Protein AF-A0A1H9Y209-F1 (afdb_monomer_lite)

pLDDT: mean 76.41, std 13.0, range [49.03, 95.56]

InterPro domains:
  IPR000983 General secretion pathway protein G-type pilin [PR00813] (13-38)
  IPR000983 General secretion pathway protein G-type pilin [PR00813] (49-67)
  IPR012902 Prokaryotic N-terminal methylation site [PF07963] (9-33)
  IPR012902 Prokaryotic N-terminal methylation site [PS00409] (12-32)
  IPR012902 Prokaryotic N-terminal methylation site [TIGR02532] (13-34)
  IPR045584 Pilin-like [SSF54523] (14-129)

Radius of gyration: 30.45 Å; chains: 1; bounding box: 46×34×108 Å

Foldseek 3Di:
DPPPVVVVPPPPDDDPVNVVVVVVVVVVCVVPPDDPCPPVVLVVVVVVLLVLLLLLLVVLLVCCVVCLQCSPPQCQPQPQWLVCVCCGPPDGSVSSVVCVVSPFTWRGKDWADDPDPRSPIKIWTWTDDPSDQWIWIRINSDIDIDGHD

Seque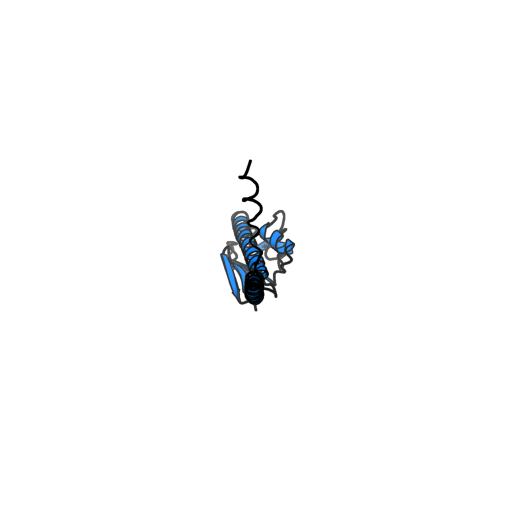nce (149 aa):
MKKIRDILKRNEGFTLIELLIVIVIIGVLAAIAVPNIAGLGDSADFEAVRANARTLAVELEAYKASNSSDYNTSIVGTLNTINALANYGNHTFSGAKALQDQGYGTTSITWETDTDSNNTGNYTITISDSNFDEDIVIQNGSVTTTTSS

Secondary structure (DSSP, 8-state):
--SSTTGGG---PPPHHHHHHHHHHHHHHHHH-----TTHHHHHHHHHHHHHHHHHHHHHHHHHHH-TTTHHHHSTTT-SSHHHHHEETTEE-HHHHHHHHTT----EEEEE--SSSS---EEEEEE--TT-SEEEEEETTEEEEEE--

Structure (mmCIF, N/CA/C/O backbone):
data_AF-A0A1H9Y209-F1
#
_entry.id   AF-A0A1H9Y209-F1
#
loop_
_atom_site.group_PDB
_atom_site.id
_atom_site.type_symbol
_atom_site.label_atom_id
_atom_site.label_alt_id
_atom_site.label_comp_id
_atom_site.label_asym_id
_atom_site.label_entity_id
_atom_site.label_seq_id
_atom_site.pdbx_PDB_ins_code
_atom_site.Cartn_x
_atom_site.Cartn_y
_atom_site.Cartn_z
_atom_site.occupancy
_atom_site.B_iso_or_equiv
_atom_site.auth_seq_id
_atom_site.auth_comp_id
_atom_site.auth_asym_id
_atom_site.auth_atom_id
_atom_site.pdbx_PDB_model_num
ATOM 1 N N . MET A 1 1 ? -3.465 22.563 75.848 1.00 52.84 1 MET A N 1
ATOM 2 C CA . MET A 1 1 ? -3.448 21.690 74.648 1.00 52.84 1 MET A CA 1
ATOM 3 C C . MET A 1 1 ? -4.864 21.190 74.329 1.00 52.84 1 MET A C 1
ATOM 5 O O . MET A 1 1 ? -5.236 20.093 74.728 1.00 52.84 1 MET A O 1
ATOM 9 N N . LYS A 1 2 ? -5.704 22.013 73.681 1.00 56.50 2 LYS A N 1
ATOM 10 C CA . LYS A 1 2 ? -7.123 21.677 73.409 1.00 56.50 2 LYS A CA 1
ATOM 11 C C . LYS A 1 2 ? -7.476 21.626 71.911 1.00 56.50 2 LYS A C 1
ATOM 13 O O . LYS A 1 2 ? -8.559 21.184 71.580 1.00 56.50 2 LYS A O 1
ATOM 18 N N . LYS A 1 3 ? -6.539 21.995 71.024 1.00 60.75 3 LYS A N 1
ATOM 19 C CA . LYS A 1 3 ? -6.759 22.176 69.574 1.00 60.75 3 LYS A CA 1
ATOM 20 C C . LYS A 1 3 ? -6.607 20.920 68.697 1.00 60.75 3 LYS A C 1
ATOM 22 O O . LYS A 1 3 ? -6.996 20.962 67.543 1.00 60.75 3 LYS A O 1
ATOM 27 N N . ILE A 1 4 ? -6.059 19.814 69.211 1.00 65.25 4 ILE A N 1
ATOM 28 C CA . ILE A 1 4 ? -5.803 18.601 68.398 1.00 65.25 4 ILE A CA 1
ATOM 29 C C . ILE A 1 4 ? -7.038 17.684 68.327 1.00 65.25 4 ILE A C 1
ATOM 31 O O . ILE A 1 4 ? -7.245 16.985 67.341 1.00 65.25 4 ILE A O 1
ATOM 35 N N . ARG A 1 5 ? -7.906 17.717 69.347 1.00 65.44 5 ARG A N 1
ATOM 36 C CA . ARG A 1 5 ? -9.083 16.834 69.440 1.00 65.44 5 ARG A CA 1
ATOM 37 C C . ARG A 1 5 ? -10.229 17.212 68.498 1.00 65.44 5 ARG A C 1
ATOM 39 O O . ARG A 1 5 ? -11.071 16.363 68.228 1.00 65.44 5 ARG A O 1
ATOM 46 N N . ASP A 1 6 ? -10.224 18.432 67.970 1.00 64.50 6 ASP A N 1
ATOM 47 C CA . ASP A 1 6 ? -11.270 18.912 67.061 1.00 64.50 6 ASP A CA 1
ATOM 48 C C . ASP A 1 6 ? -10.997 18.534 65.594 1.00 64.50 6 ASP A C 1
ATOM 50 O O . ASP A 1 6 ? -11.927 18.453 64.798 1.00 64.50 6 ASP A O 1
ATOM 54 N N . ILE A 1 7 ? -9.747 18.202 65.242 1.00 66.12 7 ILE A N 1
ATOM 55 C CA . ILE A 1 7 ? -9.360 17.778 63.882 1.00 66.12 7 ILE A CA 1
ATOM 56 C C . ILE A 1 7 ? -9.788 16.321 63.612 1.00 66.12 7 ILE A C 1
ATOM 58 O O . ILE A 1 7 ? -10.129 15.967 62.490 1.00 66.12 7 ILE A O 1
ATOM 62 N N . LEU A 1 8 ? -9.858 15.486 64.655 1.00 65.44 8 LEU A N 1
ATOM 63 C CA . LEU A 1 8 ? -10.201 14.056 64.571 1.00 65.44 8 LEU A CA 1
ATOM 64 C C . LEU A 1 8 ? -11.716 13.768 64.526 1.00 65.44 8 LEU A C 1
ATOM 66 O O . LEU A 1 8 ? -12.116 12.610 64.462 1.00 65.44 8 LEU A O 1
ATOM 70 N N . LYS A 1 9 ? -12.570 14.799 64.589 1.00 62.38 9 LYS A N 1
ATOM 71 C CA . LYS A 1 9 ? -14.041 14.662 64.615 1.00 62.38 9 LYS A CA 1
ATOM 72 C C . LYS A 1 9 ? -14.736 14.978 63.287 1.00 62.38 9 LYS A C 1
ATOM 74 O O . LYS A 1 9 ? -15.962 15.004 63.240 1.00 62.38 9 LYS A O 1
ATOM 79 N N . ARG A 1 10 ? -13.978 15.173 62.208 1.00 64.25 10 ARG A N 1
ATOM 80 C CA . ARG A 1 10 ? 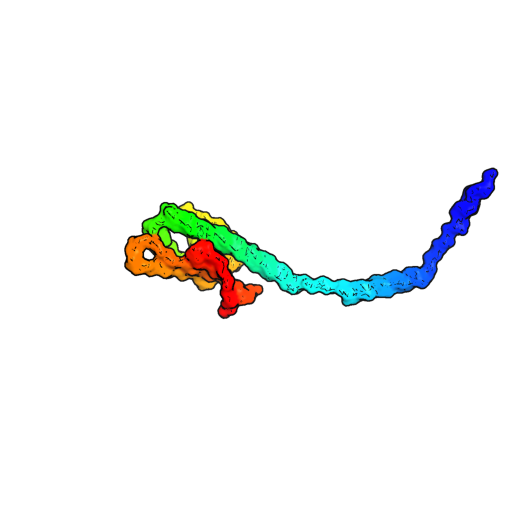-14.491 15.336 60.839 1.00 64.25 10 ARG A CA 1
ATOM 81 C C . ARG A 1 1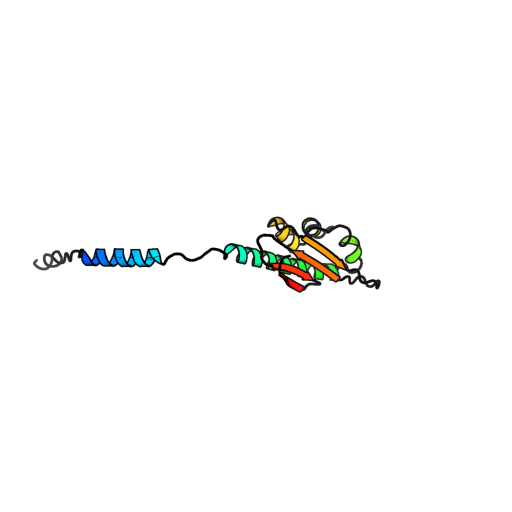0 ? -14.323 14.035 60.043 1.00 64.25 10 ARG A C 1
ATOM 83 O O . ARG A 1 10 ? -13.684 14.008 59.004 1.00 64.25 10 ARG A O 1
ATOM 90 N N . ASN A 1 11 ? -14.886 12.939 60.551 1.00 64.94 11 ASN A N 1
ATOM 91 C CA . ASN A 1 11 ? -15.113 11.746 59.734 1.00 64.94 11 ASN A CA 1
ATOM 92 C C . ASN A 1 11 ? -16.465 11.917 59.038 1.00 64.94 11 ASN A C 1
ATOM 94 O O . ASN A 1 11 ? -17.487 11.419 59.507 1.00 64.94 11 ASN A O 1
ATOM 98 N N . GLU A 1 12 ? -16.469 12.700 57.962 1.00 71.88 12 GLU A N 1
ATOM 99 C CA . GLU A 1 12 ? -17.586 12.759 57.022 1.00 71.88 12 GLU A CA 1
ATOM 100 C C . GLU A 1 12 ? -17.602 11.412 56.282 1.00 71.88 12 GLU A C 1
ATOM 102 O O . GLU A 1 12 ? -16.730 11.117 55.468 1.00 71.88 12 GLU A O 1
ATOM 107 N N . GLY A 1 13 ? -18.503 10.521 56.699 1.00 75.62 13 GLY A N 1
ATOM 108 C CA . GLY A 1 13 ? -18.654 9.198 56.105 1.00 75.62 13 GLY A CA 1
ATOM 109 C C . GLY A 1 13 ? -19.292 9.294 54.723 1.00 75.62 13 GLY A C 1
ATOM 110 O O . GLY A 1 13 ? -20.230 10.064 54.533 1.00 75.62 13 GLY A O 1
ATOM 111 N N . PHE A 1 14 ? -18.797 8.485 53.786 1.00 78.25 14 PHE A N 1
ATOM 112 C CA . PHE A 1 14 ? -19.378 8.329 52.454 1.00 78.25 14 PHE A CA 1
ATOM 113 C C . PHE A 1 14 ? -20.845 7.909 52.588 1.00 78.25 14 PHE A C 1
ATOM 115 O O . PHE A 1 14 ? -21.169 6.935 53.275 1.00 78.25 14 PHE A O 1
ATOM 122 N N . THR A 1 15 ? -21.747 8.647 51.959 1.00 88.88 15 THR A N 1
ATOM 123 C CA . THR A 1 15 ? -23.166 8.314 51.967 1.00 88.88 15 THR A CA 1
ATOM 124 C C . THR A 1 15 ? -23.435 7.168 50.989 1.00 88.88 15 THR A C 1
ATOM 126 O O . THR A 1 15 ? -22.815 7.050 49.932 1.00 88.88 15 THR A O 1
ATOM 129 N N . LEU A 1 16 ? -24.402 6.304 51.312 1.00 88.62 16 LEU A N 1
ATOM 130 C CA . LEU A 1 16 ? -24.812 5.229 50.397 1.00 88.62 16 LEU A CA 1
ATOM 131 C C . LEU A 1 16 ? -25.334 5.781 49.062 1.00 88.62 16 LEU A C 1
ATOM 133 O O . LEU A 1 16 ? -25.186 5.131 48.031 1.00 88.62 16 LEU A O 1
ATOM 137 N N . ILE A 1 17 ? -25.910 6.988 49.075 1.00 91.81 17 ILE A N 1
ATOM 138 C CA . ILE A 1 17 ? -26.392 7.659 47.866 1.00 91.81 17 ILE A CA 1
ATOM 139 C C . ILE A 1 17 ? -25.241 8.130 46.965 1.00 91.81 17 ILE A C 1
ATOM 141 O O . ILE A 1 17 ? -25.361 8.025 45.746 1.00 91.81 17 ILE A O 1
ATOM 145 N N . GLU A 1 18 ? -24.108 8.560 47.536 1.00 90.25 18 GLU A N 1
ATOM 146 C CA . GLU A 1 18 ? -22.898 8.900 46.773 1.00 90.25 18 GLU A CA 1
ATOM 147 C C . GLU A 1 18 ? -22.309 7.675 46.073 1.00 90.25 18 GLU A C 1
ATOM 149 O O . GLU A 1 18 ? -21.887 7.767 44.925 1.00 90.25 18 GLU A O 1
ATOM 154 N N . LEU A 1 19 ? -22.329 6.503 46.711 1.00 90.62 19 LEU A N 1
ATOM 155 C CA . LEU A 1 19 ? -21.890 5.274 46.047 1.00 90.62 19 LEU A CA 1
ATOM 156 C C . LEU A 1 19 ? -22.891 4.829 44.963 1.00 90.62 19 LEU A C 1
ATOM 158 O O . LEU A 1 19 ? -22.489 4.361 43.897 1.00 90.62 19 LEU A O 1
ATOM 162 N N . LEU A 1 20 ? -24.193 5.003 45.217 1.00 92.75 20 LEU A N 1
ATOM 163 C CA . LEU A 1 20 ? -25.267 4.604 44.306 1.00 92.75 20 LEU A CA 1
ATOM 164 C C . LEU A 1 20 ? -25.233 5.397 42.998 1.00 92.75 20 LEU A C 1
ATOM 166 O O . LEU A 1 20 ? -25.334 4.809 41.923 1.00 92.75 20 LEU A O 1
ATOM 170 N N . ILE A 1 21 ? -25.059 6.718 43.059 1.00 94.00 21 ILE A N 1
ATOM 171 C CA . ILE A 1 21 ? -25.006 7.533 41.840 1.00 94.00 21 ILE A CA 1
ATOM 172 C C . ILE A 1 21 ? -23.774 7.195 40.987 1.00 94.00 21 ILE A C 1
ATOM 174 O O . ILE A 1 21 ? -23.868 7.167 39.763 1.00 94.00 21 ILE A O 1
ATOM 178 N N . VAL A 1 22 ? -22.644 6.853 41.612 1.00 94.38 22 VAL A N 1
ATOM 179 C CA . VAL A 1 22 ? -21.406 6.493 40.905 1.00 94.38 22 VAL A CA 1
ATOM 180 C C . VAL A 1 22 ? -21.575 5.204 40.105 1.00 94.38 22 VAL A C 1
ATOM 182 O O . VAL A 1 22 ? -21.231 5.180 38.925 1.00 94.38 22 VAL A O 1
ATOM 185 N N . ILE A 1 23 ? -22.148 4.150 40.693 1.00 94.56 23 ILE A N 1
ATOM 186 C CA . ILE A 1 23 ? -22.372 2.891 39.961 1.00 94.56 23 ILE A CA 1
ATOM 187 C C . ILE A 1 23 ? -23.414 3.049 38.849 1.00 94.56 23 ILE A C 1
ATOM 189 O O . ILE A 1 23 ? -23.287 2.412 37.807 1.00 94.56 23 ILE A O 1
ATOM 193 N N . VAL A 1 24 ? -24.405 3.930 39.033 1.00 95.56 24 VAL A N 1
ATOM 194 C CA . VAL A 1 24 ? -25.391 4.258 37.994 1.00 95.56 24 VAL A CA 1
ATOM 195 C C . VAL A 1 24 ? -24.713 4.971 36.827 1.00 95.56 24 VAL A C 1
ATOM 197 O O . VAL A 1 24 ? -24.907 4.575 35.681 1.00 95.56 24 VAL A O 1
ATOM 200 N N . ILE A 1 25 ? -23.873 5.974 37.099 1.00 95.12 25 ILE A N 1
ATOM 201 C CA . ILE A 1 25 ? -23.131 6.691 36.056 1.00 95.12 25 ILE A CA 1
ATOM 202 C C . ILE A 1 25 ? -22.169 5.741 35.333 1.00 95.12 25 ILE A C 1
ATOM 204 O O . ILE A 1 25 ? -22.169 5.715 34.106 1.00 95.12 25 ILE A O 1
ATOM 208 N N . ILE A 1 26 ? -21.399 4.919 36.057 1.00 94.94 26 ILE A N 1
ATOM 209 C CA . ILE A 1 26 ? -20.500 3.924 35.446 1.00 94.94 26 ILE A CA 1
ATOM 210 C C . ILE A 1 26 ? -21.296 2.912 34.611 1.00 94.94 26 ILE A C 1
ATOM 212 O O . ILE A 1 26 ? -20.853 2.558 33.525 1.00 94.94 26 ILE A O 1
ATOM 216 N N . GLY A 1 27 ? -22.484 2.494 35.059 1.00 94.50 27 GLY A N 1
ATOM 217 C CA . GLY A 1 27 ? -23.365 1.605 34.298 1.00 94.50 27 GLY A CA 1
ATOM 218 C C . GLY A 1 27 ? -23.854 2.220 32.984 1.00 94.50 27 GLY A C 1
ATOM 219 O O . GLY A 1 27 ? -23.820 1.559 31.949 1.00 94.50 27 GLY A O 1
ATOM 220 N N . VAL A 1 28 ? -24.248 3.499 32.999 1.00 94.81 28 VAL A N 1
ATOM 221 C CA . VAL A 1 28 ? -24.640 4.234 31.783 1.00 94.81 28 VAL A CA 1
ATOM 222 C C . VAL A 1 28 ? -23.446 4.415 30.847 1.00 94.81 28 VAL A C 1
ATOM 224 O O . VAL A 1 28 ? -23.567 4.152 29.653 1.00 94.81 28 VAL A O 1
ATOM 227 N N . LEU A 1 29 ? -22.288 4.815 31.381 1.00 94.62 29 LEU A N 1
ATOM 228 C CA . LEU A 1 29 ? -21.063 4.986 30.600 1.00 94.62 29 LEU A CA 1
ATOM 229 C C . LEU A 1 29 ? -20.612 3.664 29.974 1.00 94.62 29 LEU A C 1
ATOM 231 O O . LEU A 1 29 ? -20.277 3.648 28.798 1.00 94.62 29 LEU A O 1
ATOM 235 N N . ALA A 1 30 ? -20.661 2.556 30.712 1.00 91.75 30 ALA A N 1
ATOM 236 C CA . ALA A 1 30 ? -20.301 1.236 30.203 1.00 91.75 30 ALA A CA 1
ATOM 237 C C . ALA A 1 30 ? -21.247 0.752 29.092 1.00 91.75 30 ALA A C 1
ATOM 239 O O . ALA A 1 30 ? -20.797 0.099 28.157 1.00 91.75 30 ALA A O 1
ATOM 240 N N . ALA A 1 31 ? -22.538 1.096 29.160 1.00 89.94 31 ALA A N 1
ATOM 241 C CA . ALA A 1 31 ? -23.512 0.729 28.133 1.00 89.94 31 ALA A CA 1
ATOM 242 C C . ALA A 1 31 ? -23.291 1.461 26.796 1.00 89.94 31 ALA A C 1
ATOM 244 O O . ALA A 1 31 ? -23.559 0.891 25.742 1.00 89.94 31 ALA A O 1
ATOM 245 N N . ILE A 1 32 ? -22.806 2.709 26.828 1.00 91.38 32 ILE A N 1
ATOM 246 C CA . ILE A 1 32 ? -22.516 3.501 25.616 1.00 91.38 32 ILE A CA 1
ATOM 247 C C . ILE A 1 32 ? -21.054 3.395 25.162 1.00 91.38 32 ILE A C 1
ATOM 249 O O . ILE A 1 32 ? -20.728 3.768 24.037 1.00 91.38 32 ILE A O 1
ATOM 253 N N . ALA A 1 33 ? -20.162 2.903 26.026 1.00 85.19 33 ALA A N 1
ATOM 254 C CA . ALA A 1 33 ? -18.739 2.766 25.747 1.00 85.19 33 ALA A CA 1
ATOM 255 C C . ALA A 1 33 ? -18.453 1.507 24.920 1.00 85.19 33 ALA A C 1
ATOM 257 O O . ALA A 1 33 ? -17.829 0.559 25.387 1.00 85.19 33 ALA A O 1
ATOM 258 N N . VAL A 1 34 ? -18.876 1.522 23.658 1.00 81.88 34 VAL A N 1
ATOM 259 C CA . VAL A 1 34 ? -18.348 0.623 22.630 1.00 81.88 34 VAL A CA 1
ATOM 260 C C . VAL A 1 34 ? -17.892 1.494 21.461 1.00 81.88 34 VAL A C 1
ATOM 262 O O . VAL A 1 34 ? -18.711 1.856 20.616 1.00 81.88 34 VAL A O 1
ATOM 265 N N . PRO A 1 35 ? -16.609 1.900 21.405 1.00 74.81 35 PRO A N 1
ATOM 266 C CA . PRO A 1 35 ? -16.077 2.479 20.183 1.00 74.81 35 PRO A CA 1
ATOM 267 C C . PRO A 1 35 ? -16.152 1.415 19.083 1.00 74.81 35 PRO A C 1
ATOM 269 O O . PRO A 1 35 ? -15.634 0.309 19.239 1.00 74.81 35 PRO A O 1
ATOM 272 N N . ASN A 1 36 ? -16.831 1.735 17.981 1.00 73.81 36 ASN A N 1
ATOM 273 C CA . ASN A 1 36 ? -16.874 0.864 16.814 1.00 73.81 36 ASN A CA 1
ATOM 274 C C . ASN A 1 36 ? -15.510 0.922 16.106 1.00 73.81 36 ASN A C 1
ATOM 276 O O . ASN A 1 36 ? -15.238 1.861 15.365 1.00 73.81 36 ASN A O 1
ATOM 280 N N . ILE A 1 37 ? -14.637 -0.043 16.403 1.00 68.75 37 ILE A N 1
ATOM 281 C CA . ILE A 1 37 ? -13.288 -0.161 15.815 1.00 68.75 37 ILE A CA 1
ATOM 282 C C . ILE A 1 37 ? -13.315 -1.035 14.541 1.00 68.75 37 ILE A C 1
ATOM 284 O O . ILE A 1 37 ? -12.308 -1.154 13.845 1.00 68.75 37 ILE A O 1
ATOM 288 N N . ALA A 1 38 ? -14.464 -1.630 14.194 1.00 65.06 38 ALA A N 1
ATOM 289 C CA . ALA A 1 38 ? -14.600 -2.437 12.985 1.00 65.06 38 ALA A CA 1
ATOM 290 C C . ALA A 1 38 ? -14.410 -1.552 11.736 1.00 65.06 38 ALA A C 1
ATOM 292 O O . ALA A 1 38 ? -15.173 -0.611 11.525 1.00 65.06 38 ALA A O 1
ATOM 293 N N . GLY A 1 39 ? -13.366 -1.834 10.948 1.00 64.38 39 GLY A N 1
ATOM 294 C CA . GLY A 1 39 ? -13.025 -1.137 9.699 1.00 64.38 39 GLY A CA 1
ATOM 295 C C . GLY A 1 39 ? -11.846 -0.154 9.772 1.00 64.38 39 GLY A C 1
ATOM 296 O O . GLY A 1 39 ? -11.355 0.281 8.730 1.00 64.38 39 GLY A O 1
ATOM 297 N N . LEU A 1 40 ? -11.337 0.185 10.969 1.00 66.38 40 LEU A N 1
ATOM 298 C CA . LEU A 1 40 ? -10.148 1.053 11.082 1.00 66.38 40 LEU A CA 1
ATOM 299 C C . LEU A 1 40 ? -8.853 0.342 10.657 1.00 66.38 40 LEU A C 1
ATOM 301 O O . LEU A 1 40 ? -7.945 1.005 10.163 1.00 66.38 40 LEU A O 1
ATOM 305 N N . GLY A 1 41 ? -8.763 -0.975 10.868 1.00 71.56 41 GLY A N 1
ATOM 306 C CA . GLY A 1 41 ? -7.608 -1.781 10.454 1.00 71.56 41 GLY A CA 1
ATOM 307 C C . GLY A 1 41 ? -7.500 -1.857 8.935 1.00 71.56 41 GLY A C 1
ATOM 308 O O . GLY A 1 41 ? -6.506 -1.414 8.372 1.00 71.56 41 GLY A O 1
ATOM 309 N N . ASP A 1 42 ? -8.582 -2.281 8.285 1.00 73.12 42 ASP A N 1
ATOM 310 C CA . ASP A 1 42 ? -8.633 -2.485 6.833 1.00 73.12 42 ASP A CA 1
ATOM 311 C C . ASP A 1 42 ? -8.333 -1.188 6.057 1.00 73.12 42 ASP A C 1
ATOM 313 O O . ASP A 1 42 ? -7.592 -1.190 5.075 1.00 73.12 42 ASP A O 1
ATOM 317 N N . SER A 1 43 ? -8.816 -0.043 6.559 1.00 79.38 43 SER A N 1
ATOM 318 C CA . SER A 1 43 ? -8.515 1.276 5.978 1.00 79.38 43 SER A CA 1
ATOM 319 C C . SER A 1 43 ? -7.039 1.674 6.126 1.00 79.38 43 SER A C 1
ATOM 321 O O . SER A 1 43 ? -6.476 2.327 5.248 1.00 79.38 43 SER A O 1
ATOM 323 N N . ALA A 1 44 ? -6.400 1.319 7.246 1.00 83.50 44 ALA A N 1
ATOM 324 C CA . ALA A 1 44 ? -4.991 1.628 7.481 1.00 83.50 44 ALA A CA 1
ATOM 325 C C . ALA A 1 44 ? -4.076 0.770 6.599 1.00 83.50 44 ALA A C 1
ATOM 327 O O . ALA A 1 44 ? -3.099 1.279 6.043 1.00 83.50 44 ALA A O 1
ATOM 328 N N . ASP A 1 45 ? -4.428 -0.504 6.438 1.00 84.00 45 ASP A N 1
ATOM 329 C CA . ASP A 1 45 ? -3.727 -1.430 5.557 1.00 84.00 45 ASP A CA 1
ATOM 330 C C . ASP A 1 45 ? -3.842 -0.980 4.094 1.00 84.00 45 ASP A C 1
ATOM 332 O O . ASP A 1 45 ? -2.824 -0.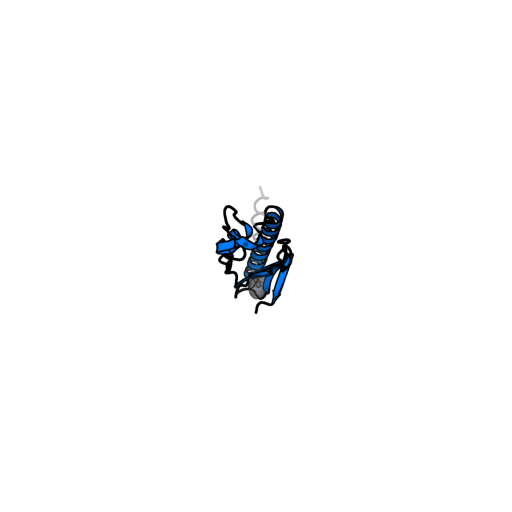871 3.408 1.00 84.00 45 ASP A O 1
ATOM 336 N N . PHE A 1 46 ? -5.037 -0.581 3.646 1.00 85.56 46 PHE A N 1
ATOM 337 C CA . PHE A 1 46 ? -5.247 -0.029 2.305 1.00 85.56 46 PHE A CA 1
ATOM 338 C C . PHE A 1 46 ? -4.377 1.207 2.019 1.00 85.56 46 PHE A C 1
ATOM 340 O O . PHE A 1 46 ? -3.701 1.286 0.987 1.00 85.56 46 PHE A O 1
ATOM 347 N N . GLU A 1 47 ? -4.323 2.172 2.942 1.00 88.69 47 GLU A N 1
ATOM 348 C CA . GLU A 1 47 ? -3.481 3.362 2.765 1.00 88.69 47 GLU A CA 1
ATOM 349 C C . GLU A 1 47 ? -1.980 3.025 2.758 1.00 88.69 47 GLU A C 1
ATOM 351 O O . GLU A 1 47 ? -1.207 3.661 2.032 1.00 88.69 47 GLU A O 1
ATOM 356 N N . ALA A 1 48 ? -1.547 1.997 3.498 1.00 88.19 48 ALA A N 1
ATOM 357 C CA . ALA A 1 48 ? -0.166 1.520 3.455 1.00 88.19 48 ALA A CA 1
ATOM 358 C C . ALA A 1 48 ? 0.189 0.918 2.082 1.00 88.19 48 ALA A C 1
ATOM 360 O O . ALA A 1 48 ? 1.240 1.242 1.516 1.00 88.19 48 ALA A O 1
ATOM 361 N N . VAL A 1 49 ? -0.705 0.109 1.505 1.00 87.12 49 VAL A N 1
ATOM 362 C CA . VAL A 1 49 ? -0.553 -0.435 0.143 1.00 87.12 49 VAL A CA 1
ATOM 363 C C . VAL A 1 49 ? -0.481 0.693 -0.874 1.00 87.12 49 VAL A C 1
ATOM 365 O O . VAL A 1 49 ? 0.415 0.727 -1.719 1.00 87.12 49 VAL A O 1
ATOM 368 N N . ARG A 1 50 ? -1.376 1.674 -0.758 1.00 89.38 50 ARG A N 1
ATOM 369 C CA . ARG A 1 50 ? -1.417 2.835 -1.646 1.00 89.38 50 ARG A CA 1
ATOM 370 C C . ARG A 1 50 ? -0.144 3.676 -1.570 1.00 89.38 50 ARG A C 1
ATOM 372 O O . ARG A 1 50 ? 0.318 4.181 -2.596 1.00 89.38 50 ARG A O 1
ATOM 379 N N . ALA A 1 51 ? 0.452 3.816 -0.389 1.00 91.81 51 ALA A N 1
ATOM 380 C CA . ALA A 1 51 ? 1.741 4.481 -0.224 1.00 91.81 51 ALA A CA 1
ATOM 381 C C . ALA A 1 51 ? 2.871 3.714 -0.933 1.00 91.81 51 ALA A C 1
ATOM 383 O O . ALA A 1 51 ? 3.641 4.312 -1.687 1.00 91.81 51 ALA A O 1
ATOM 384 N N . ASN A 1 52 ? 2.930 2.390 -0.768 1.00 90.06 52 ASN A N 1
ATOM 385 C CA . ASN A 1 52 ? 3.916 1.551 -1.451 1.00 90.06 52 ASN A CA 1
ATOM 386 C C . ASN A 1 52 ? 3.733 1.568 -2.978 1.00 90.06 52 ASN A C 1
ATOM 388 O O . ASN A 1 52 ? 4.717 1.641 -3.716 1.00 90.06 52 ASN A O 1
ATOM 392 N N . ALA A 1 53 ? 2.487 1.591 -3.458 1.00 88.19 53 ALA A N 1
ATOM 393 C CA . ALA A 1 53 ? 2.159 1.724 -4.875 1.00 88.19 53 ALA A CA 1
ATOM 394 C C . ALA A 1 53 ? 2.653 3.057 -5.465 1.00 88.19 53 ALA A C 1
ATOM 396 O O . ALA A 1 53 ? 3.173 3.086 -6.578 1.00 88.19 53 ALA A O 1
ATOM 397 N N . ARG A 1 54 ? 2.568 4.165 -4.714 1.00 91.69 54 ARG A N 1
ATOM 398 C CA . ARG A 1 54 ? 3.144 5.460 -5.130 1.00 91.69 54 ARG A CA 1
ATOM 399 C C . ARG A 1 54 ? 4.661 5.408 -5.232 1.00 91.69 54 ARG A C 1
ATOM 401 O O . ARG A 1 54 ? 5.212 5.916 -6.204 1.00 91.69 54 ARG A O 1
ATOM 408 N N . THR A 1 55 ? 5.326 4.784 -4.262 1.00 92.06 55 THR A N 1
ATOM 409 C CA . THR A 1 55 ? 6.778 4.561 -4.323 1.00 92.06 55 THR A CA 1
ATOM 410 C C . THR A 1 55 ? 7.141 3.768 -5.573 1.00 92.06 55 THR A C 1
ATOM 412 O O . THR A 1 55 ? 8.001 4.197 -6.338 1.00 92.06 55 THR A O 1
ATOM 415 N N . LEU A 1 56 ? 6.419 2.676 -5.840 1.00 86.50 56 LEU A N 1
ATOM 416 C CA . LEU A 1 56 ? 6.623 1.855 -7.029 1.00 86.50 56 LEU A CA 1
ATOM 417 C C . LEU A 1 56 ? 6.420 2.650 -8.328 1.00 86.50 56 LEU A C 1
ATOM 419 O O . LEU A 1 56 ? 7.213 2.521 -9.256 1.00 86.50 56 LEU A O 1
ATOM 423 N N . ALA A 1 57 ? 5.390 3.496 -8.396 1.00 87.38 57 ALA A N 1
ATOM 424 C CA . ALA A 1 57 ? 5.126 4.342 -9.557 1.00 87.38 57 ALA A CA 1
ATOM 425 C C . ALA A 1 57 ? 6.304 5.281 -9.866 1.00 87.38 57 ALA A C 1
ATOM 427 O O . ALA A 1 57 ? 6.730 5.385 -11.014 1.00 87.38 57 ALA A O 1
ATOM 428 N N . VAL A 1 58 ? 6.870 5.919 -8.837 1.00 90.31 58 VAL A N 1
ATOM 429 C CA . VAL A 1 58 ? 8.039 6.800 -8.982 1.00 90.31 58 VAL A CA 1
ATOM 430 C C . VAL A 1 58 ? 9.280 6.015 -9.407 1.00 90.31 58 VAL A C 1
ATOM 432 O O . VAL A 1 58 ? 10.006 6.461 -10.294 1.00 90.31 58 VAL A O 1
ATOM 435 N N . GLU A 1 59 ? 9.524 4.847 -8.809 1.00 87.31 59 GLU A N 1
ATOM 436 C CA . GLU A 1 59 ? 10.655 3.984 -9.171 1.00 87.31 59 GLU A CA 1
ATOM 437 C C . GLU A 1 59 ? 10.559 3.503 -10.628 1.00 87.31 59 GLU A C 1
ATOM 439 O O . GLU A 1 59 ? 11.562 3.502 -11.341 1.00 87.31 59 GLU A O 1
ATOM 444 N N . LEU A 1 60 ? 9.358 3.148 -11.097 1.00 81.69 60 LEU A N 1
ATOM 445 C CA . LEU A 1 60 ? 9.109 2.740 -12.482 1.00 81.69 60 LEU A CA 1
ATOM 446 C C . LEU A 1 60 ? 9.338 3.874 -13.477 1.00 81.69 60 LEU A C 1
ATOM 448 O O . LEU A 1 60 ? 9.954 3.648 -14.516 1.00 81.69 60 LEU A O 1
ATOM 452 N N . GLU A 1 61 ? 8.887 5.088 -13.165 1.00 82.88 61 GLU A N 1
ATOM 453 C CA . GLU A 1 61 ? 9.131 6.262 -14.006 1.00 82.88 61 GLU A CA 1
ATOM 454 C C . GLU A 1 61 ? 10.617 6.643 -14.039 1.00 82.88 61 GLU A C 1
ATOM 456 O O . GLU A 1 61 ? 11.161 6.943 -15.104 1.00 82.88 61 GLU A O 1
ATOM 461 N N . ALA A 1 62 ? 11.306 6.567 -12.898 1.00 84.69 62 ALA A N 1
ATOM 462 C CA . ALA A 1 62 ? 12.747 6.791 -12.831 1.00 84.69 62 ALA A CA 1
ATOM 463 C C . ALA A 1 62 ? 13.514 5.751 -13.660 1.00 84.69 62 ALA A C 1
ATOM 465 O O . ALA A 1 62 ? 14.401 6.111 -14.435 1.00 84.69 62 ALA A O 1
ATOM 466 N N . TYR A 1 63 ? 13.129 4.477 -13.545 1.00 80.62 63 TYR A N 1
ATOM 467 C CA . TYR A 1 63 ? 13.711 3.388 -14.322 1.00 80.62 63 TYR A CA 1
ATOM 468 C C . TYR A 1 63 ? 13.450 3.553 -15.828 1.00 80.62 63 TYR A C 1
ATOM 470 O O . TYR A 1 63 ? 14.357 3.378 -16.641 1.00 80.62 63 TYR A O 1
ATOM 478 N N . LYS A 1 64 ? 12.238 3.972 -16.214 1.00 77.56 64 LYS A N 1
ATOM 479 C CA . LYS A 1 64 ? 11.890 4.307 -17.605 1.00 77.56 64 LYS A CA 1
ATOM 480 C C . LYS A 1 64 ? 12.793 5.398 -18.169 1.00 77.56 64 LYS A C 1
ATOM 482 O O . LYS A 1 64 ? 13.289 5.275 -19.287 1.00 77.56 64 LYS A O 1
ATOM 487 N N . ALA A 1 65 ? 13.026 6.452 -17.389 1.00 79.75 65 ALA A N 1
ATOM 488 C CA . ALA A 1 65 ? 13.868 7.569 -17.794 1.00 79.75 65 ALA A CA 1
ATOM 489 C C . ALA A 1 65 ? 15.347 7.173 -17.955 1.00 79.75 65 ALA A C 1
ATOM 491 O O . ALA A 1 65 ? 16.013 7.681 -18.858 1.00 79.75 65 ALA A O 1
ATOM 492 N N . SER A 1 66 ? 15.869 6.269 -17.116 1.00 80.50 66 SER A N 1
ATOM 493 C CA . SER A 1 66 ? 17.268 5.822 -17.189 1.00 80.50 66 SER A CA 1
ATOM 494 C C . SER A 1 66 ? 17.522 4.725 -18.227 1.00 80.50 66 SER A C 1
ATOM 496 O O . SER A 1 66 ? 18.641 4.618 -18.727 1.00 80.50 66 SER A O 1
ATOM 498 N N . ASN A 1 67 ? 16.513 3.916 -18.563 1.00 73.81 67 ASN A N 1
ATOM 499 C CA . ASN A 1 67 ? 16.663 2.697 -19.365 1.00 73.81 67 ASN A CA 1
ATOM 500 C C . ASN A 1 67 ? 15.738 2.676 -20.594 1.00 73.81 67 ASN A C 1
ATOM 502 O O . ASN A 1 67 ? 15.194 1.631 -20.951 1.00 73.81 67 ASN A O 1
ATOM 506 N N . SER A 1 68 ? 15.586 3.817 -21.273 1.00 64.62 68 SER A N 1
ATOM 507 C CA . SER A 1 68 ? 14.610 4.022 -22.355 1.00 64.62 68 SER A CA 1
ATOM 508 C C . SER A 1 68 ? 14.641 2.989 -23.491 1.00 64.62 68 SER A C 1
ATOM 510 O O . SER A 1 68 ? 13.608 2.775 -24.108 1.00 64.62 68 SER A O 1
ATOM 512 N N . SER A 1 69 ? 15.759 2.303 -23.767 1.00 61.16 69 SER A N 1
ATOM 513 C CA . SER A 1 69 ? 15.834 1.233 -24.786 1.00 61.16 69 SER A CA 1
ATOM 514 C C . SER A 1 69 ? 15.475 -0.173 -24.268 1.00 61.16 69 SER A C 1
ATOM 516 O O . SER A 1 69 ? 15.053 -1.010 -25.060 1.00 61.16 69 SER A O 1
ATOM 518 N N . ASP A 1 70 ? 15.595 -0.429 -22.962 1.00 59.12 70 ASP A N 1
ATOM 519 C CA . ASP A 1 70 ? 15.401 -1.757 -22.341 1.00 59.12 70 ASP A CA 1
ATOM 520 C C . ASP A 1 70 ? 14.088 -1.865 -21.550 1.00 59.12 70 ASP A C 1
ATOM 522 O O . ASP A 1 70 ? 13.664 -2.961 -21.171 1.00 59.12 70 ASP A O 1
ATOM 526 N N . TYR A 1 71 ? 13.440 -0.723 -21.298 1.00 60.28 71 TYR A N 1
ATOM 527 C CA . TYR A 1 71 ? 12.237 -0.614 -20.480 1.00 60.28 71 TYR A CA 1
ATOM 528 C C . TYR A 1 71 ? 11.098 -1.520 -20.969 1.00 60.28 71 TYR A C 1
ATOM 530 O O . TYR A 1 71 ? 10.456 -2.183 -20.162 1.00 60.28 71 TYR A O 1
ATOM 538 N N . ASN A 1 72 ? 10.880 -1.600 -22.285 1.00 56.00 72 ASN A N 1
ATOM 539 C CA . ASN A 1 72 ? 9.712 -2.266 -22.868 1.00 56.00 72 ASN A CA 1
ATOM 540 C C . ASN A 1 72 ? 9.960 -3.728 -23.291 1.00 56.00 72 ASN A C 1
ATOM 542 O O . ASN A 1 72 ? 9.031 -4.515 -23.384 1.00 56.00 72 ASN A O 1
ATOM 546 N N . THR A 1 73 ? 11.197 -4.150 -23.556 1.00 52.34 73 THR A N 1
ATOM 547 C CA . THR A 1 73 ? 11.452 -5.528 -24.031 1.00 52.34 73 THR A CA 1
ATOM 548 C C . THR A 1 73 ? 11.732 -6.508 -22.901 1.00 52.34 73 THR A C 1
ATOM 550 O O . THR A 1 73 ? 11.463 -7.698 -23.043 1.00 52.34 73 THR A O 1
ATOM 553 N N . SER A 1 74 ? 12.261 -6.028 -21.777 1.00 54.31 74 SER A N 1
ATOM 554 C CA . SER A 1 74 ? 12.728 -6.910 -20.709 1.00 54.31 74 SER A CA 1
ATOM 555 C C . SER A 1 74 ? 11.718 -6.999 -19.538 1.00 54.31 74 SER A C 1
ATOM 557 O O . SER A 1 74 ? 11.562 -8.075 -18.961 1.00 54.31 74 SER A O 1
ATOM 559 N N . ILE A 1 75 ? 10.923 -5.951 -19.262 1.00 56.91 75 ILE A N 1
ATOM 560 C CA . ILE A 1 75 ? 9.851 -5.956 -18.238 1.00 56.91 75 ILE A CA 1
ATOM 561 C C . ILE A 1 75 ? 8.609 -6.729 -18.732 1.00 56.91 75 ILE A C 1
ATOM 563 O O . ILE A 1 75 ? 8.025 -7.522 -17.991 1.00 56.91 75 ILE A O 1
ATOM 567 N N . VAL A 1 76 ? 8.238 -6.551 -20.005 1.00 51.97 76 VAL A N 1
ATOM 568 C CA . VAL A 1 76 ? 6.987 -7.055 -20.612 1.00 51.97 76 VAL A CA 1
ATOM 569 C C . VAL A 1 76 ? 6.939 -8.581 -20.738 1.00 51.97 76 VAL A C 1
ATOM 571 O O . VAL A 1 76 ? 5.863 -9.170 -20.734 1.00 51.97 76 VAL A O 1
ATOM 574 N N . GLY A 1 77 ? 8.095 -9.249 -20.799 1.00 49.41 77 GLY A N 1
ATOM 575 C CA . GLY A 1 77 ? 8.170 -10.703 -20.980 1.00 49.41 77 GLY A CA 1
ATOM 576 C C . GLY A 1 77 ? 8.123 -11.543 -19.697 1.00 49.41 77 GLY A C 1
ATOM 577 O O . GLY A 1 77 ? 7.873 -12.743 -19.784 1.00 49.41 77 GLY A O 1
ATOM 578 N N . THR A 1 78 ? 8.366 -10.955 -18.516 1.00 49.03 78 THR A N 1
ATOM 579 C CA . THR A 1 78 ? 8.651 -11.728 -17.281 1.00 49.03 78 THR A CA 1
ATOM 580 C C . THR A 1 78 ? 7.700 -11.422 -16.112 1.00 49.03 78 THR A C 1
ATOM 582 O O . THR A 1 78 ? 7.650 -12.177 -15.142 1.00 49.03 78 THR A O 1
ATOM 585 N N . LEU A 1 79 ? 6.920 -10.338 -16.162 1.00 55.72 79 LEU A N 1
ATOM 586 C CA . LEU A 1 79 ? 6.362 -9.719 -14.954 1.00 55.72 79 LEU A CA 1
ATOM 587 C C . LEU A 1 79 ? 4.834 -9.769 -14.867 1.00 55.72 79 LEU A C 1
ATOM 589 O O . LEU A 1 79 ? 4.185 -8.738 -14.795 1.00 55.72 79 LEU A O 1
ATOM 593 N N . ASN A 1 80 ? 4.249 -10.965 -14.798 1.00 59.94 80 ASN A N 1
ATOM 594 C CA . ASN A 1 80 ? 2.814 -11.116 -14.497 1.00 59.94 80 ASN A CA 1
ATOM 595 C C . ASN A 1 80 ? 2.489 -10.967 -12.994 1.00 59.94 80 ASN A C 1
ATOM 597 O O . ASN A 1 80 ? 1.335 -11.096 -12.600 1.00 59.94 80 ASN A O 1
ATOM 601 N N . THR A 1 81 ? 3.496 -10.739 -12.137 1.00 68.62 81 THR A N 1
ATOM 602 C CA . THR A 1 81 ? 3.334 -10.602 -10.678 1.00 68.62 81 THR A CA 1
ATOM 603 C C . THR A 1 81 ? 4.288 -9.553 -10.103 1.00 68.62 81 THR A C 1
ATOM 605 O O . THR A 1 81 ? 5.413 -9.405 -10.590 1.00 68.62 81 THR A O 1
ATOM 608 N N . ILE A 1 82 ? 3.895 -8.891 -9.006 1.00 70.62 82 ILE A N 1
ATOM 609 C CA . ILE A 1 82 ? 4.777 -8.001 -8.229 1.00 70.62 82 ILE A CA 1
ATOM 610 C C . ILE A 1 82 ? 6.064 -8.694 -7.777 1.00 70.62 82 ILE A C 1
ATOM 612 O O . ILE A 1 82 ? 7.110 -8.056 -7.731 1.00 70.62 82 ILE A O 1
ATOM 616 N N . ASN A 1 83 ? 6.020 -9.999 -7.500 1.00 74.25 83 ASN A N 1
ATOM 617 C CA . ASN A 1 83 ? 7.190 -10.760 -7.057 1.00 74.25 83 ASN A CA 1
ATOM 618 C C . ASN A 1 83 ? 8.324 -10.739 -8.078 1.00 74.25 83 ASN A C 1
ATOM 620 O O . ASN A 1 83 ? 9.496 -10.651 -7.710 1.00 74.25 83 ASN A O 1
ATOM 624 N N . ALA A 1 84 ? 7.969 -10.819 -9.356 1.00 73.94 84 ALA A N 1
ATOM 625 C CA . ALA A 1 84 ? 8.944 -10.750 -10.423 1.00 73.94 84 ALA A CA 1
ATOM 626 C C . ALA A 1 84 ? 9.418 -9.295 -10.628 1.00 73.94 84 ALA A C 1
ATOM 628 O O . ALA A 1 84 ? 10.581 -9.076 -10.952 1.00 73.94 84 ALA A O 1
ATOM 629 N N . LEU A 1 85 ? 8.550 -8.297 -10.394 1.00 76.44 85 LEU A N 1
ATOM 630 C CA . LEU A 1 85 ? 8.905 -6.878 -10.519 1.00 76.44 85 LEU A CA 1
ATOM 631 C C . LEU A 1 85 ? 9.823 -6.414 -9.382 1.00 76.44 85 LEU A C 1
ATOM 633 O O . LEU A 1 85 ? 10.726 -5.620 -9.615 1.00 76.44 85 LEU A O 1
ATOM 637 N N . ALA A 1 86 ? 9.630 -6.930 -8.166 1.00 78.69 86 ALA A N 1
ATOM 638 C CA . ALA A 1 86 ? 10.422 -6.582 -6.989 1.00 78.69 86 ALA A CA 1
ATOM 639 C C . ALA A 1 86 ? 11.929 -6.771 -7.220 1.00 78.69 86 ALA A C 1
ATOM 641 O O . ALA A 1 86 ? 12.727 -5.981 -6.718 1.00 78.69 86 ALA A O 1
ATOM 642 N N . ASN A 1 87 ? 12.308 -7.777 -8.014 1.00 78.56 87 ASN A N 1
ATOM 643 C CA . ASN A 1 87 ? 13.688 -8.050 -8.403 1.00 78.56 87 ASN A CA 1
ATOM 644 C C . ASN A 1 87 ? 13.756 -8.234 -9.914 1.00 78.56 87 ASN A C 1
ATOM 646 O O . ASN A 1 87 ? 13.731 -9.354 -10.427 1.00 78.56 87 ASN A O 1
ATOM 650 N N . TYR A 1 88 ? 13.827 -7.116 -10.620 1.00 76.31 88 TYR A N 1
ATOM 651 C CA . TYR A 1 88 ? 13.861 -7.114 -12.066 1.00 76.31 88 TYR A CA 1
ATOM 652 C C . TYR A 1 88 ? 15.264 -6.745 -12.570 1.00 76.31 88 TYR A C 1
ATOM 654 O O . TYR A 1 88 ? 15.777 -5.645 -12.351 1.00 76.31 88 TYR A O 1
ATOM 662 N N . GLY A 1 89 ? 15.914 -7.701 -13.241 1.00 74.44 89 GLY A N 1
ATOM 663 C CA . GLY A 1 89 ? 17.320 -7.583 -13.627 1.00 74.44 89 GLY A CA 1
ATOM 664 C C . GLY A 1 89 ? 18.226 -7.392 -12.403 1.00 74.44 89 GLY A C 1
ATOM 665 O O . GLY A 1 89 ? 18.104 -8.113 -11.418 1.00 74.44 89 GLY A O 1
ATOM 666 N N . ASN A 1 90 ? 19.120 -6.399 -12.460 1.00 76.44 90 ASN A N 1
ATOM 667 C CA . ASN A 1 90 ? 19.972 -5.992 -11.331 1.00 76.44 90 ASN A CA 1
ATOM 668 C C . ASN A 1 90 ? 19.364 -4.837 -10.510 1.00 76.44 90 ASN A C 1
ATOM 670 O O . ASN A 1 90 ? 20.078 -4.180 -9.753 1.00 76.44 90 ASN A O 1
ATOM 674 N N . HIS A 1 91 ? 18.071 -4.553 -10.691 1.00 77.00 91 HIS A N 1
ATOM 675 C CA . HIS A 1 91 ? 17.363 -3.475 -10.011 1.00 77.00 91 HIS A CA 1
ATOM 676 C C . HIS A 1 91 ? 16.343 -4.044 -9.023 1.00 77.00 91 HIS A C 1
ATOM 678 O O . HIS A 1 91 ? 15.627 -5.003 -9.314 1.00 77.00 91 HIS A O 1
ATOM 684 N N . THR A 1 92 ? 16.263 -3.418 -7.851 1.00 84.75 92 THR A N 1
ATOM 685 C CA . THR A 1 92 ? 15.249 -3.722 -6.840 1.00 84.75 92 THR A CA 1
ATOM 686 C C . THR A 1 92 ? 14.265 -2.567 -6.768 1.00 84.75 92 THR A C 1
ATOM 688 O O . THR A 1 92 ? 14.662 -1.436 -6.490 1.00 84.75 92 THR A O 1
ATOM 691 N N . PHE A 1 93 ? 12.989 -2.863 -7.000 1.00 86.50 93 PHE A N 1
ATOM 692 C CA . PHE A 1 93 ? 11.896 -1.910 -6.822 1.00 86.50 93 PHE A CA 1
ATOM 693 C C . PHE A 1 93 ? 11.380 -2.054 -5.394 1.00 86.50 93 PHE A C 1
ATOM 695 O O . PHE A 1 93 ? 10.706 -3.034 -5.061 1.00 86.50 93 PHE A O 1
ATOM 702 N N . SER A 1 94 ? 11.737 -1.111 -4.524 1.00 89.62 94 SER A N 1
ATOM 703 C CA . SER A 1 94 ? 11.440 -1.205 -3.093 1.00 89.62 94 SER A CA 1
ATOM 704 C C . SER A 1 94 ? 9.938 -1.145 -2.834 1.00 89.62 94 SER A C 1
ATOM 706 O O . SER A 1 94 ? 9.454 -1.836 -1.939 1.00 89.62 94 SER A O 1
ATOM 708 N N . GLY A 1 95 ? 9.189 -0.391 -3.648 1.00 86.94 95 GLY A N 1
ATOM 709 C CA . GLY A 1 95 ? 7.729 -0.352 -3.573 1.00 86.94 95 GLY A CA 1
ATOM 710 C C . GLY A 1 95 ? 7.098 -1.712 -3.886 1.00 86.94 95 GLY A C 1
ATOM 711 O O . GLY A 1 95 ? 6.251 -2.187 -3.135 1.00 86.94 95 GLY A O 1
ATOM 712 N N . ALA A 1 96 ? 7.569 -2.393 -4.936 1.00 84.94 96 ALA A N 1
ATOM 713 C CA . ALA A 1 96 ? 7.110 -3.744 -5.271 1.00 84.94 96 ALA A CA 1
ATOM 714 C C . ALA A 1 96 ? 7.532 -4.768 -4.208 1.00 84.94 96 ALA A C 1
ATOM 716 O O . ALA A 1 96 ? 6.739 -5.629 -3.835 1.00 84.94 96 ALA A O 1
ATOM 717 N N . LYS A 1 97 ? 8.747 -4.657 -3.658 1.00 87.00 97 LYS A N 1
ATOM 718 C CA . LYS A 1 97 ? 9.197 -5.538 -2.576 1.00 87.00 97 LYS A CA 1
ATOM 719 C C . LYS A 1 97 ? 8.355 -5.368 -1.305 1.00 87.00 97 LYS A C 1
ATOM 721 O O . LYS A 1 97 ? 7.990 -6.361 -0.688 1.00 87.00 97 LYS A O 1
ATOM 726 N N . ALA A 1 98 ? 8.015 -4.138 -0.928 1.00 87.88 98 ALA A N 1
ATOM 727 C CA . ALA A 1 98 ? 7.165 -3.880 0.233 1.00 87.88 98 ALA A CA 1
ATOM 728 C C . ALA A 1 98 ? 5.756 -4.470 0.056 1.00 87.88 98 ALA A C 1
ATOM 730 O O . ALA A 1 98 ? 5.215 -5.055 0.989 1.00 87.88 98 ALA A O 1
ATOM 731 N N . LEU A 1 99 ? 5.195 -4.376 -1.154 1.00 84.81 99 LEU A N 1
ATOM 732 C CA . LEU A 1 99 ? 3.906 -4.984 -1.499 1.00 84.81 99 LEU A CA 1
ATOM 733 C C . LEU A 1 99 ? 3.963 -6.522 -1.446 1.00 84.81 99 LEU A C 1
ATOM 735 O O . LEU A 1 99 ? 3.052 -7.145 -0.906 1.00 84.81 99 LEU A O 1
ATOM 739 N N . GLN A 1 100 ? 5.060 -7.124 -1.924 1.00 83.56 100 GLN A N 1
ATOM 740 C CA . GLN A 1 100 ? 5.335 -8.558 -1.771 1.00 83.56 100 GLN A CA 1
ATOM 741 C C . GLN A 1 100 ? 5.425 -8.972 -0.295 1.00 83.56 100 GLN A C 1
ATOM 743 O O . GLN A 1 100 ? 4.794 -9.949 0.104 1.00 83.56 100 GLN A O 1
ATOM 748 N N . ASP A 1 101 ? 6.223 -8.263 0.510 1.00 83.56 101 ASP A N 1
ATOM 749 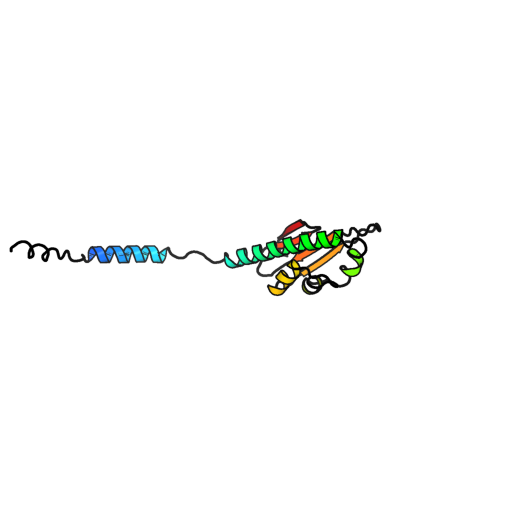C CA . ASP A 1 101 ? 6.475 -8.606 1.917 1.00 83.56 101 ASP A CA 1
ATOM 750 C C . ASP A 1 101 ? 5.188 -8.519 2.761 1.00 83.56 101 ASP A C 1
ATOM 752 O O . ASP A 1 101 ? 5.044 -9.234 3.752 1.00 83.56 101 ASP A O 1
ATOM 756 N N . GLN A 1 102 ? 4.242 -7.668 2.354 1.00 79.12 102 GLN A N 1
ATOM 757 C CA . GLN A 1 102 ? 2.919 -7.536 2.968 1.00 79.12 102 GLN A CA 1
ATOM 758 C C . GLN A 1 102 ? 1.913 -8.613 2.515 1.00 79.12 102 GLN A C 1
ATOM 760 O O . GLN A 1 102 ? 0.816 -8.681 3.058 1.00 79.12 102 GLN A O 1
ATOM 765 N N . GLY A 1 103 ? 2.279 -9.479 1.564 1.00 73.81 103 GLY A N 1
ATOM 766 C CA . GLY A 1 103 ? 1.444 -10.596 1.114 1.00 73.81 103 GLY A CA 1
ATOM 767 C C . GLY A 1 103 ? 0.387 -10.240 0.067 1.00 73.81 103 GLY A C 1
ATOM 768 O O . GLY A 1 103 ? -0.401 -11.112 -0.296 1.00 73.81 103 GLY A O 1
ATOM 769 N N . TYR A 1 104 ? 0.384 -9.010 -0.457 1.00 72.12 104 TYR A N 1
ATOM 770 C CA . TYR A 1 104 ? -0.568 -8.599 -1.488 1.00 72.12 104 TYR A CA 1
ATOM 771 C C . TYR A 1 104 ? -0.227 -9.250 -2.832 1.00 72.12 104 TYR A C 1
ATOM 773 O O . TYR A 1 104 ? 0.824 -9.003 -3.434 1.00 72.12 104 TYR A O 1
ATOM 781 N N . GLY A 1 105 ? -1.129 -10.108 -3.308 1.00 59.31 105 GLY A N 1
ATOM 782 C CA . GLY A 1 105 ? -1.031 -10.758 -4.609 1.00 59.31 105 GLY A CA 1
ATOM 783 C C . GLY A 1 105 ? -1.583 -9.852 -5.702 1.00 59.31 105 GLY A C 1
ATOM 784 O O . GLY A 1 105 ? -2.787 -9.672 -5.806 1.00 59.31 105 GLY A O 1
ATOM 785 N N . THR A 1 106 ? -0.724 -9.294 -6.552 1.00 60.84 106 THR A N 1
ATOM 786 C CA . THR A 1 106 ? -1.200 -8.536 -7.720 1.00 60.84 106 THR A CA 1
ATOM 787 C C . THR A 1 106 ? -1.943 -9.403 -8.705 1.00 60.84 106 THR A C 1
ATOM 789 O O . THR A 1 106 ? -1.469 -10.484 -9.056 1.00 60.84 106 THR A O 1
ATOM 792 N N . THR A 1 107 ? -3.043 -8.867 -9.214 1.00 58.09 107 THR A N 1
ATOM 793 C CA . THR A 1 107 ? -3.940 -9.551 -10.140 1.00 58.09 107 THR A CA 1
ATOM 794 C C . THR A 1 107 ? -3.496 -9.408 -11.589 1.00 58.09 107 THR A C 1
ATOM 796 O O . THR A 1 107 ? -3.636 -10.360 -12.354 1.00 58.09 107 THR A O 1
ATOM 799 N N . SER A 1 108 ? -2.913 -8.269 -11.984 1.00 62.88 108 SER A N 1
ATOM 800 C CA . SER A 1 108 ? -2.352 -8.112 -13.331 1.00 62.88 108 SER A CA 1
ATOM 801 C C . SER A 1 108 ? -1.374 -6.943 -13.458 1.00 62.88 108 SER A C 1
ATOM 803 O O . SER A 1 108 ? -1.575 -5.863 -12.904 1.00 62.88 108 SER A O 1
ATOM 805 N N . ILE A 1 109 ? -0.317 -7.157 -14.240 1.00 67.81 109 ILE A N 1
ATOM 806 C CA . ILE A 1 109 ? 0.505 -6.092 -14.813 1.00 67.81 109 ILE A CA 1
ATOM 807 C C . ILE A 1 109 ? 0.325 -6.183 -16.329 1.00 67.81 109 ILE A C 1
ATOM 809 O O . ILE A 1 109 ? 0.634 -7.215 -16.921 1.00 67.81 109 ILE A O 1
ATOM 813 N N . THR A 1 110 ? -0.160 -5.112 -16.951 1.00 65.38 110 THR A N 1
ATOM 814 C CA . THR A 1 110 ? -0.370 -5.019 -18.399 1.00 65.38 110 THR A CA 1
ATOM 815 C C . THR A 1 110 ? 0.493 -3.902 -18.961 1.00 65.38 110 THR A C 1
ATOM 817 O O . THR A 1 110 ? 0.436 -2.762 -18.499 1.00 65.38 110 THR A O 1
ATOM 820 N N . TRP A 1 111 ?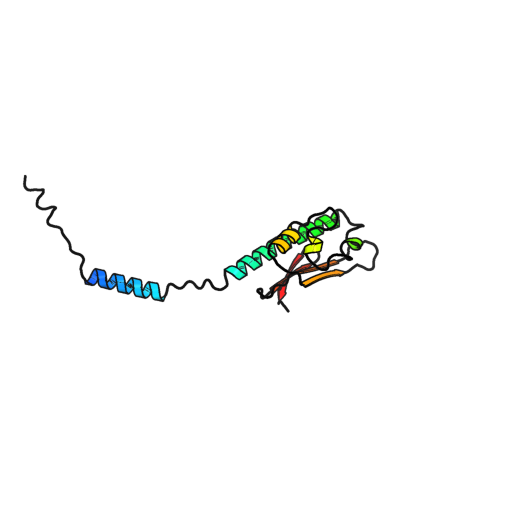 1.272 -4.224 -19.986 1.00 65.25 111 TRP A N 1
ATOM 821 C CA . TRP A 1 111 ? 2.066 -3.261 -20.736 1.00 65.25 111 TRP A CA 1
ATOM 822 C C . TRP A 1 111 ? 1.455 -3.094 -22.116 1.00 65.25 111 TRP A C 1
ATOM 824 O O . TRP A 1 111 ? 1.192 -4.079 -22.805 1.00 65.25 111 TRP A O 1
ATOM 834 N N . GLU A 1 112 ? 1.230 -1.852 -22.519 1.00 60.25 112 GLU A N 1
ATOM 835 C CA . GLU A 1 112 ? 0.814 -1.517 -23.870 1.00 60.25 112 GLU A CA 1
ATOM 836 C C . GLU A 1 112 ? 2.024 -0.924 -24.588 1.00 60.25 112 GLU A C 1
ATOM 838 O O . GLU A 1 112 ? 2.471 0.193 -24.312 1.00 60.25 112 GLU A O 1
ATOM 843 N N . THR A 1 113 ? 2.611 -1.711 -25.486 1.00 54.16 113 THR A N 1
ATOM 844 C CA . THR A 1 113 ? 3.667 -1.218 -26.363 1.00 54.16 113 THR A CA 1
ATOM 845 C C . THR A 1 113 ? 3.040 -0.277 -27.381 1.00 54.16 113 THR A C 1
ATOM 847 O O . THR A 1 113 ? 2.176 -0.703 -28.148 1.00 54.16 113 THR A O 1
ATOM 850 N N . ASP A 1 114 ? 3.488 0.977 -27.423 1.00 53.41 114 ASP A N 1
ATOM 851 C CA . ASP A 1 114 ? 3.199 1.824 -28.577 1.00 53.41 114 ASP A CA 1
ATOM 852 C C . ASP A 1 114 ? 3.820 1.175 -29.830 1.00 53.41 114 ASP A C 1
ATOM 854 O O . ASP A 1 114 ? 4.923 0.622 -29.774 1.00 53.41 114 ASP A O 1
ATOM 858 N N . THR A 1 115 ? 3.079 1.182 -30.939 1.00 53.44 115 THR A N 1
ATOM 859 C CA . THR A 1 115 ? 3.491 0.560 -32.212 1.00 53.44 115 THR A CA 1
ATOM 860 C C . THR A 1 115 ? 4.635 1.345 -32.862 1.00 53.44 115 THR A C 1
ATOM 862 O O . THR A 1 115 ? 5.365 0.814 -33.702 1.00 53.44 115 THR A O 1
ATOM 865 N N . ASP A 1 116 ? 4.832 2.589 -32.430 1.00 52.25 116 ASP A N 1
ATOM 866 C CA . ASP A 1 116 ? 5.913 3.445 -32.882 1.00 52.25 116 ASP A CA 1
ATOM 867 C C . ASP A 1 116 ? 7.176 3.197 -32.041 1.00 52.25 116 ASP A C 1
ATOM 869 O O . ASP A 1 116 ? 7.179 3.317 -30.817 1.00 52.25 116 ASP A O 1
ATOM 873 N N . SER A 1 117 ? 8.278 2.859 -32.717 1.00 52.88 117 SER A N 1
ATOM 874 C CA . SER A 1 117 ? 9.588 2.399 -32.212 1.00 52.88 117 SER A CA 1
ATOM 875 C C . SER A 1 117 ? 10.329 3.301 -31.199 1.00 52.88 117 SER A C 1
ATOM 877 O O . SER A 1 117 ? 11.522 3.114 -30.970 1.00 52.88 117 SER A O 1
ATOM 879 N N . ASN A 1 118 ? 9.661 4.275 -30.582 1.00 54.09 118 ASN A N 1
ATOM 880 C CA . ASN A 1 118 ? 10.207 5.210 -29.596 1.00 54.09 118 ASN A CA 1
ATOM 881 C C . ASN A 1 118 ? 10.175 4.674 -28.154 1.00 54.09 118 ASN A C 1
ATOM 883 O O . ASN A 1 118 ? 10.460 5.416 -27.217 1.00 54.09 118 ASN A O 1
ATOM 887 N N . ASN A 1 119 ? 9.832 3.397 -27.963 1.00 53.25 119 ASN A N 1
ATOM 888 C CA . ASN A 1 119 ? 9.996 2.658 -26.709 1.00 53.25 119 ASN A CA 1
ATOM 889 C C . ASN A 1 119 ? 9.446 3.372 -25.453 1.00 53.25 119 ASN A C 1
ATOM 891 O O . ASN A 1 119 ? 9.999 3.276 -24.361 1.00 53.25 119 ASN A O 1
ATOM 895 N N . THR A 1 120 ? 8.331 4.087 -25.620 1.00 56.53 120 THR A N 1
ATOM 896 C CA . THR A 1 120 ? 7.619 4.826 -24.565 1.00 56.53 120 THR A CA 1
ATOM 897 C C . THR A 1 120 ? 6.294 4.120 -24.256 1.00 56.53 120 THR A C 1
ATOM 899 O O . THR A 1 120 ? 5.230 4.726 -24.299 1.00 56.53 120 THR A O 1
ATOM 902 N N . GLY A 1 121 ? 6.343 2.801 -24.041 1.00 65.69 121 GLY A N 1
ATOM 903 C CA . GLY A 1 121 ? 5.146 1.995 -23.787 1.00 65.69 121 GLY A CA 1
ATOM 904 C C . GLY A 1 121 ? 4.415 2.439 -22.519 1.00 65.69 121 GLY A C 1
ATOM 905 O O . GLY A 1 121 ? 5.051 2.760 -21.510 1.00 65.69 121 GLY A O 1
ATOM 906 N N . ASN A 1 122 ? 3.085 2.455 -22.582 1.00 75.81 122 ASN A N 1
ATOM 907 C CA . ASN A 1 122 ? 2.243 2.695 -21.420 1.00 75.81 122 ASN A CA 1
ATOM 908 C C . ASN A 1 122 ? 2.214 1.444 -20.536 1.00 75.81 122 ASN A C 1
ATOM 910 O O . ASN A 1 122 ? 2.317 0.319 -21.028 1.00 75.81 122 ASN A O 1
ATOM 914 N N . TYR A 1 123 ? 2.022 1.618 -19.232 1.00 76.44 123 TYR A N 1
ATOM 915 C CA . TYR A 1 123 ? 1.884 0.501 -18.304 1.00 76.44 123 TYR A CA 1
ATOM 916 C C . TYR A 1 123 ? 0.731 0.704 -17.347 1.00 76.44 123 TYR A C 1
ATOM 918 O O . TYR A 1 123 ? 0.432 1.829 -16.954 1.00 76.44 123 TYR A O 1
ATOM 926 N N . THR A 1 124 ? 0.110 -0.409 -16.971 1.00 81.50 124 THR A N 1
ATOM 927 C CA . THR A 1 124 ? -0.934 -0.480 -15.956 1.00 81.50 124 THR A CA 1
ATOM 928 C C . THR A 1 124 ? -0.612 -1.622 -14.999 1.00 81.50 124 THR A C 1
ATOM 930 O O . THR A 1 124 ? -0.447 -2.763 -15.421 1.00 81.50 124 THR A O 1
ATOM 933 N N . ILE A 1 125 ? -0.513 -1.330 -13.707 1.00 81.88 125 ILE A N 1
ATOM 934 C CA . ILE A 1 125 ? -0.375 -2.324 -12.638 1.00 81.88 125 ILE A CA 1
ATOM 935 C C . ILE A 1 125 ? -1.634 -2.248 -11.795 1.00 81.88 125 ILE A C 1
ATOM 937 O O . ILE A 1 125 ? -1.941 -1.177 -11.278 1.00 81.88 125 ILE A O 1
ATOM 941 N N . THR A 1 126 ? -2.317 -3.375 -11.628 1.00 84.12 126 THR A N 1
ATOM 942 C CA . THR A 1 126 ? -3.494 -3.479 -10.764 1.00 84.12 126 THR A CA 1
ATOM 943 C C . THR A 1 126 ? -3.157 -4.330 -9.548 1.00 84.12 126 THR A C 1
ATOM 945 O O . THR A 1 126 ? -2.692 -5.470 -9.659 1.00 84.12 126 THR A O 1
ATOM 948 N N . ILE A 1 127 ? -3.366 -3.743 -8.376 1.00 82.44 127 ILE A N 1
ATOM 949 C CA . ILE A 1 127 ? -3.235 -4.383 -7.075 1.00 82.44 127 ILE A CA 1
ATOM 950 C C . ILE A 1 127 ? -4.656 -4.519 -6.533 1.00 82.44 127 ILE A C 1
ATOM 952 O O . ILE A 1 127 ? -5.276 -3.514 -6.192 1.00 82.44 127 ILE A O 1
ATOM 956 N N . SER A 1 128 ? -5.149 -5.750 -6.473 1.00 80.69 128 SER A N 1
ATOM 957 C CA . SER A 1 128 ? -6.465 -6.081 -5.923 1.00 80.69 128 SER A CA 1
ATOM 958 C C . SER A 1 128 ? -6.273 -6.983 -4.709 1.00 80.69 128 SER A C 1
ATOM 960 O O . SER A 1 128 ? -5.381 -7.834 -4.712 1.00 80.69 128 SER A O 1
ATOM 962 N N . ASP A 1 129 ? -7.122 -6.837 -3.699 1.00 79.00 129 ASP A N 1
ATOM 963 C CA . ASP A 1 129 ? -7.197 -7.749 -2.558 1.00 79.00 129 ASP A CA 1
ATOM 964 C C . ASP A 1 129 ? -8.668 -7.998 -2.224 1.00 79.00 129 ASP A C 1
ATOM 966 O O . ASP A 1 129 ? -9.478 -7.079 -2.269 1.00 79.00 129 ASP A O 1
ATOM 970 N N . SER A 1 130 ? -9.026 -9.232 -1.866 1.00 79.12 130 SER A N 1
ATOM 971 C CA . SER A 1 130 ? -10.408 -9.584 -1.512 1.00 79.12 130 SER A CA 1
ATOM 972 C C . SER A 1 130 ? -10.929 -8.888 -0.250 1.00 79.12 130 SER A C 1
ATOM 974 O O . SER A 1 130 ? -12.128 -8.929 0.009 1.00 79.12 130 SER A O 1
ATOM 976 N N . ASN A 1 131 ? -10.037 -8.320 0.565 1.00 79.06 131 ASN A N 1
ATOM 977 C CA . ASN A 1 131 ? -10.380 -7.577 1.775 1.00 79.06 131 ASN A CA 1
ATOM 978 C C . ASN A 1 131 ? -10.577 -6.075 1.514 1.00 79.06 131 ASN A C 1
ATOM 980 O O . ASN A 1 131 ? -10.944 -5.352 2.438 1.00 79.06 131 ASN A O 1
ATOM 984 N N . PHE A 1 132 ? -10.322 -5.596 0.292 1.00 82.12 132 PHE A N 1
ATOM 985 C CA . PHE A 1 132 ? -10.518 -4.202 -0.092 1.00 82.12 132 PHE A CA 1
ATOM 986 C C . PHE A 1 132 ? -11.728 -4.062 -1.018 1.00 82.12 132 PHE A C 1
ATOM 988 O O . PHE A 1 132 ? -11.966 -4.898 -1.884 1.00 82.12 132 PHE A O 1
ATOM 995 N N . ASP A 1 133 ? -12.476 -2.973 -0.844 1.00 84.00 133 ASP A N 1
ATOM 996 C CA . ASP A 1 133 ? -13.580 -2.601 -1.741 1.00 84.00 133 ASP A CA 1
ATOM 997 C C . ASP A 1 133 ? -13.076 -1.910 -3.032 1.00 84.00 133 ASP A C 1
ATOM 999 O O . ASP A 1 133 ? -13.830 -1.717 -3.993 1.00 84.00 133 ASP A O 1
ATOM 1003 N N . GLU A 1 134 ? -11.802 -1.501 -3.041 1.00 87.38 134 GLU A N 1
ATOM 1004 C CA . GLU A 1 134 ? -11.144 -0.797 -4.141 1.00 87.38 134 GLU A CA 1
ATOM 1005 C C . GLU A 1 134 ? -9.813 -1.453 -4.533 1.00 87.38 134 GLU A C 1
ATOM 1007 O O . GLU A 1 134 ? -9.006 -1.849 -3.691 1.00 87.38 134 GLU A O 1
ATOM 1012 N N . ASP A 1 135 ? -9.550 -1.464 -5.836 1.00 86.81 135 ASP A N 1
ATOM 1013 C CA . ASP A 1 135 ? -8.282 -1.849 -6.436 1.00 86.81 135 ASP A CA 1
ATOM 1014 C C . ASP A 1 135 ? -7.400 -0.618 -6.618 1.00 86.81 135 ASP A C 1
ATOM 1016 O O . ASP A 1 135 ? -7.861 0.455 -7.020 1.00 86.81 135 ASP A O 1
ATOM 1020 N N . ILE A 1 136 ? -6.099 -0.778 -6.396 1.00 88.69 136 ILE A N 1
ATOM 1021 C CA . ILE A 1 136 ? -5.110 0.267 -6.650 1.00 88.69 136 ILE A CA 1
ATOM 1022 C C . ILE A 1 136 ? -4.524 0.055 -8.040 1.00 88.69 136 ILE A C 1
ATOM 1024 O O . ILE A 1 136 ? -3.914 -0.973 -8.330 1.00 88.69 136 ILE A O 1
ATOM 1028 N N . VAL A 1 137 ? -4.666 1.069 -8.889 1.00 88.25 137 VAL A N 1
ATOM 1029 C CA . VAL A 1 137 ? -4.204 1.047 -10.275 1.00 88.25 137 VAL A CA 1
ATOM 1030 C C . VAL A 1 137 ? -3.091 2.068 -10.455 1.00 88.25 137 VAL A C 1
ATOM 1032 O O . VAL A 1 137 ? -3.296 3.272 -10.279 1.00 88.25 137 VAL A O 1
ATOM 1035 N N . ILE A 1 138 ? -1.908 1.589 -10.829 1.00 87.06 138 ILE A N 1
ATOM 1036 C CA . ILE A 1 138 ? -0.781 2.425 -11.236 1.00 87.06 138 ILE A CA 1
ATOM 1037 C C . ILE A 1 138 ? -0.767 2.488 -12.756 1.00 87.06 138 ILE A C 1
ATOM 1039 O O . ILE A 1 138 ? -0.561 1.463 -13.398 1.00 87.06 138 ILE A O 1
ATOM 1043 N N . GLN A 1 139 ? -0.918 3.678 -13.323 1.00 87.44 139 GLN A N 1
ATOM 1044 C CA . GLN A 1 139 ? -0.862 3.898 -14.761 1.00 87.44 139 GLN A CA 1
ATOM 1045 C C . GLN A 1 139 ? 0.102 5.037 -15.086 1.00 87.44 139 GLN A C 1
ATOM 1047 O O . GLN A 1 139 ? -0.154 6.183 -14.718 1.00 87.44 139 GLN A O 1
ATOM 1052 N N . ASN A 1 140 ? 1.203 4.734 -15.781 1.00 82.25 140 ASN A N 1
ATOM 1053 C CA . ASN A 1 140 ? 2.179 5.734 -16.249 1.00 82.25 140 ASN A CA 1
ATOM 1054 C C . ASN A 1 140 ? 2.610 6.744 -15.164 1.00 82.25 140 ASN A C 1
ATOM 1056 O O . ASN A 1 140 ? 2.523 7.959 -15.350 1.00 82.25 140 ASN A O 1
ATOM 1060 N N . GLY A 1 141 ? 2.982 6.243 -13.985 1.00 83.06 141 GLY A N 1
ATOM 1061 C CA . GLY A 1 141 ? 3.378 7.061 -12.836 1.00 83.06 141 GLY A CA 1
ATOM 1062 C C . GLY A 1 141 ? 2.225 7.628 -11.997 1.00 83.06 141 GLY A C 1
ATOM 1063 O O . GLY A 1 141 ? 2.457 8.102 -10.885 1.00 83.06 141 GLY A O 1
ATOM 1064 N N . SER A 1 142 ? 0.983 7.561 -12.479 1.00 87.31 142 SER A N 1
ATOM 1065 C CA . SER A 1 142 ? -0.207 7.960 -11.722 1.00 87.31 142 SER A CA 1
ATOM 1066 C C . SER A 1 142 ? -0.732 6.798 -10.886 1.00 87.31 142 SER A C 1
ATOM 1068 O O . SER A 1 142 ? -0.795 5.675 -11.372 1.00 87.31 142 SER A O 1
ATOM 1070 N N . VAL A 1 143 ? -1.145 7.064 -9.646 1.00 91.62 143 VAL A N 1
ATOM 1071 C CA . VAL A 1 143 ? -1.809 6.075 -8.782 1.00 91.62 143 VAL A CA 1
ATOM 1072 C C . VAL A 1 143 ? -3.256 6.493 -8.578 1.00 91.62 143 VAL A C 1
ATOM 1074 O O . VAL A 1 143 ? -3.535 7.569 -8.045 1.00 91.62 143 VAL A O 1
ATOM 1077 N N . THR A 1 144 ? -4.165 5.620 -8.984 1.00 91.94 144 THR A N 1
ATOM 1078 C CA . THR A 1 144 ? -5.619 5.791 -8.921 1.00 91.94 144 THR A CA 1
ATOM 1079 C C . THR A 1 144 ? -6.248 4.598 -8.215 1.00 91.94 144 THR A C 1
ATOM 1081 O O . THR A 1 144 ? -5.574 3.595 -7.981 1.00 91.94 144 THR A O 1
ATOM 1084 N N . THR A 1 145 ? -7.518 4.719 -7.843 1.00 90.25 145 THR A N 1
ATOM 1085 C CA . THR A 1 145 ? -8.301 3.595 -7.332 1.00 90.25 145 THR A CA 1
ATOM 1086 C C . THR A 1 145 ? -9.499 3.352 -8.239 1.00 90.25 145 THR A C 1
ATOM 1088 O O . THR A 1 145 ? -10.022 4.284 -8.855 1.00 90.25 145 THR A O 1
ATOM 1091 N N . THR A 1 146 ? -9.888 2.092 -8.378 1.00 84.44 146 THR A N 1
ATOM 1092 C CA . THR A 1 146 ? -11.090 1.673 -9.103 1.00 84.44 146 THR A CA 1
ATOM 1093 C C . THR A 1 146 ? -11.870 0.706 -8.228 1.00 84.44 146 THR A C 1
ATOM 1095 O O . THR A 1 146 ? -11.299 0.077 -7.348 1.00 84.44 146 THR A O 1
ATOM 1098 N N . THR A 1 147 ? -13.174 0.579 -8.442 1.00 79.31 147 THR A N 1
ATOM 1099 C CA . THR A 1 147 ? -13.971 -0.417 -7.718 1.00 79.31 147 THR A CA 1
ATOM 1100 C C . THR A 1 147 ? -13.441 -1.816 -8.032 1.00 79.31 147 THR A C 1
ATOM 1102 O O . THR A 1 147 ? -13.262 -2.134 -9.211 1.00 79.31 147 THR A O 1
ATOM 1105 N N . SER A 1 148 ? -13.181 -2.618 -6.997 1.00 67.38 148 SER A N 1
ATOM 1106 C CA . SER A 1 148 ? -12.731 -4.003 -7.154 1.00 67.38 148 SER A CA 1
ATOM 1107 C C . SER A 1 148 ? -13.800 -4.834 -7.868 1.00 67.38 148 SER A C 1
ATOM 1109 O O . SER A 1 148 ? -14.991 -4.717 -7.563 1.00 67.38 148 SER A O 1
ATOM 1111 N N . SER A 1 149 ? -13.386 -5.632 -8.858 1.00 59.50 149 SER A N 1
ATOM 1112 C CA . SER A 1 149 ? -14.261 -6.528 -9.637 1.00 59.50 149 SER A CA 1
ATOM 1113 C C . SER A 1 149 ? -14.387 -7.916 -9.030 1.00 59.50 149 SER A C 1
ATOM 1115 O O . SER A 1 149 ? -13.324 -8.462 -8.658 1.00 59.50 149 SER A O 1
#

Organism: NCBI:txid54121